Protein AF-A0A920BIW2-F1 (afdb_monomer)

Foldseek 3Di:
DDDDDAQEEEQDELPQAALVSLVVVLVVLAPAADDPNRAAEHAHQAPVSVVVCVVVVSQVSCVVNPHHYDYHDRQCVVPPDVNDDDDD

Structure (mmCIF, N/CA/C/O backbone):
data_AF-A0A920BIW2-F1
#
_entry.id   AF-A0A920BIW2-F1
#
loop_
_atom_site.group_PDB
_atom_site.id
_atom_site.type_symbol
_atom_site.label_atom_id
_atom_site.label_alt_id
_atom_site.label_comp_id
_atom_site.label_asym_id
_atom_site.label_entity_id
_atom_site.label_seq_id
_atom_site.pdbx_PDB_ins_code
_atom_site.Cartn_x
_atom_site.Cartn_y
_atom_site.Cartn_z
_atom_site.occupancy
_atom_site.B_iso_or_equiv
_atom_site.auth_seq_id
_atom_site.auth_comp_id
_atom_site.auth_asym_id
_atom_site.auth_atom_id
_atom_site.pdbx_PDB_model_num
ATOM 1 N N . MET A 1 1 ? -25.707 -5.626 0.909 1.00 64.12 1 MET A N 1
ATOM 2 C CA . MET A 1 1 ? -24.327 -5.873 1.384 1.00 64.12 1 MET A CA 1
ATOM 3 C C . MET A 1 1 ? -24.376 -6.946 2.455 1.00 64.12 1 MET A C 1
ATOM 5 O O . MET A 1 1 ? -25.305 -6.925 3.250 1.00 64.12 1 MET A O 1
ATOM 9 N N . ARG A 1 2 ? -23.446 -7.906 2.443 1.00 76.25 2 ARG A N 1
ATOM 10 C CA . ARG A 1 2 ? -23.300 -8.866 3.546 1.00 76.25 2 ARG A CA 1
ATOM 11 C C . ARG A 1 2 ? -22.379 -8.248 4.594 1.00 76.25 2 ARG A C 1
ATOM 13 O O . ARG A 1 2 ? -21.355 -7.684 4.220 1.00 76.25 2 ARG A O 1
ATOM 20 N N . SER A 1 3 ? -22.739 -8.359 5.867 1.00 85.88 3 SER A N 1
ATOM 21 C CA . SER A 1 3 ? -21.884 -7.935 6.977 1.00 85.88 3 SER A CA 1
ATOM 22 C C . SER A 1 3 ? -20.863 -9.034 7.256 1.00 85.88 3 SER A C 1
ATOM 24 O O . SER A 1 3 ? -21.184 -10.024 7.907 1.00 85.88 3 SER A O 1
ATOM 26 N N . ILE A 1 4 ? -19.662 -8.885 6.703 1.00 88.06 4 ILE A N 1
ATOM 27 C CA . ILE A 1 4 ? -18.519 -9.770 6.949 1.00 88.06 4 ILE A CA 1
ATOM 28 C C . ILE A 1 4 ? -17.445 -8.912 7.612 1.00 88.06 4 ILE A C 1
ATOM 30 O O . ILE A 1 4 ? -17.089 -7.862 7.074 1.00 88.06 4 ILE A O 1
ATOM 34 N N . SER A 1 5 ? -16.967 -9.325 8.785 1.00 89.50 5 SER A N 1
ATOM 35 C CA . SER A 1 5 ? -15.847 -8.661 9.451 1.00 89.50 5 SER A CA 1
ATOM 36 C C . SER A 1 5 ? -14.562 -8.879 8.656 1.00 89.50 5 SER A C 1
ATOM 38 O O . SER A 1 5 ? -14.326 -9.963 8.125 1.00 89.50 5 SER A O 1
ATOM 40 N N . VAL A 1 6 ? -13.739 -7.836 8.565 1.00 91.00 6 VAL A N 1
ATOM 41 C CA . VAL A 1 6 ? -12.442 -7.883 7.887 1.00 91.00 6 VAL A CA 1
ATOM 42 C C . VAL A 1 6 ? -11.364 -7.619 8.921 1.00 91.00 6 VAL A C 1
ATOM 44 O O . VAL A 1 6 ? -11.314 -6.534 9.488 1.00 91.00 6 VAL A O 1
ATOM 47 N N . ASP A 1 7 ? -10.495 -8.599 9.142 1.00 93.06 7 ASP A N 1
ATOM 48 C CA . ASP A 1 7 ? -9.403 -8.500 10.118 1.00 93.06 7 ASP A CA 1
ATOM 49 C C . ASP A 1 7 ? -8.065 -8.142 9.467 1.00 93.06 7 ASP A C 1
ATOM 51 O O . ASP A 1 7 ? -7.143 -7.650 10.121 1.00 93.06 7 ASP A O 1
ATOM 55 N N . THR A 1 8 ? -7.917 -8.421 8.171 1.00 93.44 8 THR A N 1
ATOM 56 C CA . THR A 1 8 ? -6.690 -8.158 7.417 1.00 93.44 8 THR A CA 1
ATOM 57 C C . THR A 1 8 ? -7.007 -7.747 5.985 1.00 93.44 8 THR A C 1
ATOM 59 O O . THR A 1 8 ? -7.815 -8.386 5.315 1.00 93.44 8 THR A O 1
ATOM 62 N N . VAL A 1 9 ? -6.336 -6.700 5.509 1.00 93.12 9 VAL A N 1
ATOM 63 C CA . VAL A 1 9 ? -6.382 -6.228 4.122 1.00 93.12 9 VAL A CA 1
ATOM 64 C C . VAL A 1 9 ? -4.977 -6.293 3.536 1.00 93.12 9 VAL A C 1
ATOM 66 O O . VAL A 1 9 ? -4.028 -5.748 4.092 1.00 93.12 9 VAL A O 1
ATOM 69 N N . PHE A 1 10 ? -4.849 -6.951 2.392 1.00 92.75 10 PHE A N 1
ATOM 70 C CA . PHE A 1 10 ? -3.605 -7.050 1.643 1.00 92.75 10 PHE A CA 1
ATOM 71 C C . PHE A 1 10 ? -3.832 -6.480 0.243 1.00 92.75 10 PHE A C 1
ATOM 73 O O . PHE A 1 10 ? -4.645 -7.011 -0.513 1.00 92.75 10 PHE A O 1
ATOM 80 N N . ILE A 1 11 ? -3.134 -5.393 -0.086 1.00 92.12 11 ILE A N 1
ATOM 81 C CA . ILE A 1 11 ? -3.146 -4.762 -1.407 1.00 92.12 11 ILE A CA 1
ATOM 82 C C . ILE A 1 11 ? -1.769 -4.963 -2.016 1.00 92.12 11 ILE A C 1
ATOM 84 O O . ILE A 1 11 ? -0.833 -4.209 -1.764 1.00 92.12 11 ILE A O 1
ATOM 88 N N . GLY A 1 12 ? -1.626 -6.006 -2.815 1.00 82.69 12 GLY A N 1
ATOM 89 C CA . GLY A 1 12 ? -0.435 -6.158 -3.623 1.00 82.69 12 GLY A CA 1
ATOM 90 C C . GLY A 1 12 ? -0.160 -7.578 -4.063 1.00 82.69 12 GLY A C 1
ATOM 91 O O . GLY A 1 12 ? -0.957 -8.471 -3.794 1.00 82.69 12 GLY A O 1
ATOM 92 N N . SER A 1 13 ? 0.965 -7.749 -4.765 1.00 72.94 13 SER A N 1
ATOM 93 C CA . SER A 1 13 ? 1.472 -8.946 -5.474 1.00 72.94 13 SER A CA 1
ATOM 94 C C . SER A 1 13 ? 1.592 -8.723 -6.977 1.00 72.94 13 SER A C 1
ATOM 96 O O . SER A 1 13 ? 0.979 -7.814 -7.534 1.00 72.94 13 SER A O 1
ATOM 98 N N . CYS A 1 14 ? 2.319 -9.613 -7.655 1.00 78.31 14 CYS A N 1
ATOM 99 C CA . CYS A 1 14 ? 2.505 -9.623 -9.108 1.00 78.31 14 CYS A CA 1
ATOM 100 C C . CYS A 1 14 ? 1.208 -9.541 -9.945 1.00 78.31 14 CYS A C 1
ATOM 102 O O . CYS A 1 14 ? 1.291 -9.249 -11.136 1.00 78.31 14 CYS A O 1
ATOM 104 N N . THR A 1 15 ? 0.027 -9.745 -9.349 1.00 79.19 15 THR A N 1
ATOM 105 C CA . THR A 1 15 ? -1.265 -9.671 -10.049 1.00 79.19 15 THR A CA 1
ATOM 106 C C . THR A 1 15 ? -1.917 -8.282 -9.995 1.00 79.19 15 THR A C 1
ATOM 108 O O . THR A 1 15 ? -2.470 -7.848 -11.003 1.00 79.19 15 THR A O 1
ATOM 111 N N . ASN A 1 16 ? -1.844 -7.569 -8.860 1.00 8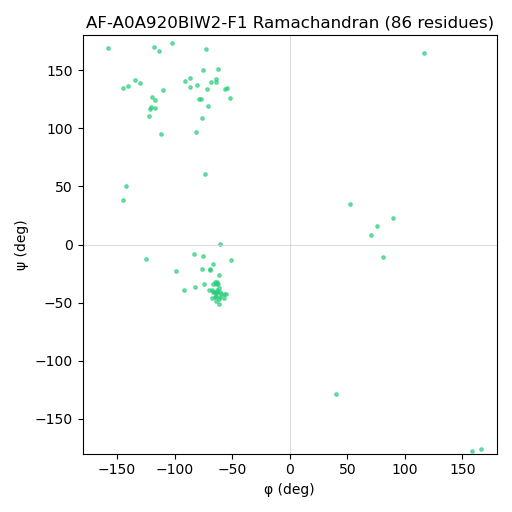0.88 16 ASN A N 1
ATOM 112 C CA . ASN A 1 16 ? -2.654 -6.363 -8.584 1.00 80.88 16 ASN A CA 1
ATOM 113 C C . ASN A 1 16 ? -1.875 -5.281 -7.812 1.00 80.88 16 ASN A C 1
ATOM 115 O O . ASN A 1 16 ? -2.306 -4.802 -6.764 1.00 80.88 16 ASN A O 1
ATOM 119 N N . SER A 1 17 ? -0.681 -4.945 -8.292 1.00 88.50 17 SER A N 1
ATOM 120 C CA . SER A 1 17 ? 0.159 -3.872 -7.734 1.00 88.50 17 SER A CA 1
ATOM 121 C C . SER A 1 17 ? 0.945 -3.134 -8.809 1.00 88.50 17 SER A C 1
ATOM 123 O O . SER A 1 17 ? 2.115 -2.781 -8.629 1.00 88.50 17 SER A O 1
ATOM 125 N N . ARG A 1 18 ? 0.307 -2.932 -9.961 1.00 95.25 18 ARG A N 1
ATOM 126 C CA . ARG A 1 18 ? 0.773 -1.981 -10.968 1.00 95.25 18 ARG A CA 1
ATOM 127 C C . ARG A 1 18 ? 0.501 -0.569 -10.462 1.00 95.25 18 ARG A C 1
ATOM 129 O O . ARG A 1 18 ? -0.225 -0.375 -9.485 1.00 95.25 18 ARG A O 1
ATOM 136 N N . ILE A 1 19 ? 1.074 0.431 -11.120 1.00 96.69 19 ILE A N 1
ATOM 137 C CA . ILE A 1 19 ? 0.910 1.812 -10.661 1.00 96.69 19 ILE A CA 1
ATOM 138 C C . ILE A 1 19 ? -0.567 2.244 -10.670 1.00 96.69 19 ILE A C 1
ATOM 140 O O . ILE A 1 19 ? -1.023 2.906 -9.743 1.00 96.69 19 ILE A O 1
ATOM 144 N N . GLU A 1 20 ? -1.351 1.808 -11.658 1.00 96.56 20 GLU A N 1
ATOM 145 C CA . GLU A 1 20 ? -2.788 2.071 -11.748 1.00 96.56 20 GLU A CA 1
ATOM 146 C C . GLU A 1 20 ? -3.599 1.439 -10.607 1.00 96.56 20 GLU A C 1
ATOM 148 O O . GLU A 1 20 ? -4.560 2.052 -10.129 1.00 96.56 20 GLU A O 1
ATOM 153 N N . ASP A 1 21 ? -3.187 0.263 -10.123 1.00 96.62 21 ASP A N 1
ATOM 154 C CA . ASP A 1 21 ? -3.820 -0.401 -8.981 1.00 96.62 21 ASP A CA 1
ATOM 155 C C . ASP A 1 21 ? -3.577 0.417 -7.706 1.00 96.62 21 ASP A C 1
ATOM 157 O O . ASP A 1 21 ? -4.508 0.701 -6.949 1.00 96.62 21 ASP A O 1
ATOM 161 N N . LEU A 1 22 ? -2.328 0.855 -7.499 1.00 97.00 22 LEU A N 1
ATOM 162 C CA . LEU A 1 22 ? -1.937 1.647 -6.333 1.00 97.00 22 LEU A CA 1
ATOM 163 C C . LEU A 1 22 ? -2.603 3.023 -6.325 1.00 97.00 22 LEU A C 1
ATOM 165 O O . LEU A 1 22 ? -3.095 3.441 -5.283 1.00 97.00 22 LEU A O 1
ATOM 169 N N . ARG A 1 23 ? -2.701 3.700 -7.475 1.00 97.94 23 ARG A N 1
ATOM 170 C CA . ARG A 1 23 ? -3.449 4.964 -7.598 1.00 97.94 23 ARG A CA 1
ATOM 171 C C . ARG A 1 23 ? -4.922 4.786 -7.248 1.00 97.94 23 ARG A C 1
ATOM 173 O O . ARG A 1 23 ? -5.483 5.589 -6.509 1.00 97.94 23 ARG A O 1
ATOM 180 N N . SER A 1 24 ? -5.540 3.720 -7.755 1.00 97.44 24 SER A N 1
ATOM 181 C CA . SER A 1 24 ? -6.953 3.431 -7.493 1.00 97.44 24 SER A CA 1
ATOM 182 C C . SER A 1 24 ? -7.201 3.149 -6.011 1.00 97.44 24 SER A C 1
ATOM 184 O O . SER A 1 24 ? -8.163 3.654 -5.437 1.00 97.44 24 SER A O 1
ATOM 186 N N . ALA A 1 25 ? -6.314 2.386 -5.369 1.00 96.69 25 ALA A N 1
ATOM 187 C CA . ALA A 1 25 ? -6.377 2.137 -3.933 1.00 96.69 25 ALA A CA 1
ATOM 188 C C . ALA A 1 25 ? -6.113 3.410 -3.107 1.00 96.69 25 ALA A C 1
ATOM 190 O O . ALA A 1 25 ? -6.832 3.660 -2.139 1.00 96.69 25 ALA A O 1
ATOM 191 N N . ALA A 1 26 ? -5.147 4.240 -3.509 1.00 97.62 26 ALA A N 1
ATOM 192 C CA . ALA A 1 26 ? -4.831 5.501 -2.841 1.00 97.62 26 ALA A CA 1
ATOM 193 C C . ALA A 1 26 ? -6.010 6.482 -2.894 1.00 97.62 26 ALA A C 1
ATOM 195 O O . ALA A 1 26 ? -6.351 7.062 -1.872 1.00 97.62 26 ALA A O 1
ATOM 196 N N . ALA A 1 27 ? -6.712 6.582 -4.028 1.00 98.06 27 ALA A N 1
ATOM 197 C CA . ALA A 1 27 ? -7.910 7.418 -4.160 1.00 98.06 27 ALA A CA 1
ATOM 198 C C . ALA A 1 27 ? -9.055 7.002 -3.213 1.00 98.06 27 ALA A C 1
ATOM 200 O O . ALA A 1 27 ? -9.904 7.815 -2.854 1.00 98.06 27 ALA A O 1
ATOM 201 N N . VAL A 1 28 ? -9.103 5.728 -2.806 1.00 96.94 28 VAL A N 1
ATOM 202 C CA . VAL A 1 28 ? -10.057 5.253 -1.792 1.00 96.94 28 VAL A CA 1
ATOM 203 C C . VAL A 1 28 ? -9.548 5.530 -0.379 1.00 96.94 28 VAL A C 1
ATOM 205 O O . VAL A 1 28 ? -10.359 5.807 0.505 1.00 96.94 28 VAL A O 1
ATOM 208 N N . ALA A 1 29 ? -8.239 5.414 -0.158 1.00 97.12 29 ALA A N 1
ATOM 209 C CA . ALA A 1 29 ? -7.610 5.612 1.143 1.00 97.12 29 ALA A CA 1
ATOM 210 C C . ALA A 1 29 ? -7.535 7.094 1.543 1.00 97.12 29 ALA A C 1
ATOM 212 O O . ALA A 1 29 ? -7.703 7.405 2.717 1.00 97.12 29 ALA A O 1
ATOM 213 N N . GLU A 1 30 ? -7.351 8.003 0.584 1.00 97.44 30 GLU A N 1
ATOM 214 C CA . GLU A 1 30 ? -7.182 9.436 0.820 1.00 97.44 30 GLU A CA 1
ATOM 215 C C . GLU A 1 30 ? -8.304 10.024 1.693 1.00 97.44 30 GLU A C 1
ATOM 217 O O . GLU A 1 30 ? -9.500 9.864 1.430 1.00 97.44 30 GLU A O 1
ATOM 222 N N . GLY A 1 31 ? -7.902 10.687 2.782 1.00 96.38 31 GLY A N 1
ATOM 223 C CA . GLY A 1 31 ? -8.817 11.265 3.769 1.00 96.38 31 GLY A CA 1
ATOM 224 C C . GLY A 1 31 ? -9.567 10.243 4.634 1.00 96.38 31 GLY A C 1
ATOM 225 O O . GLY A 1 31 ? -10.467 10.630 5.382 1.00 96.38 31 GLY A O 1
ATOM 226 N N . ARG A 1 32 ? -9.232 8.950 4.551 1.00 97.19 32 ARG A N 1
ATOM 227 C CA . ARG A 1 32 ? -9.800 7.880 5.380 1.00 97.19 32 ARG A CA 1
ATOM 228 C C . ARG A 1 32 ? -8.739 7.286 6.295 1.00 97.19 32 ARG A C 1
ATOM 230 O 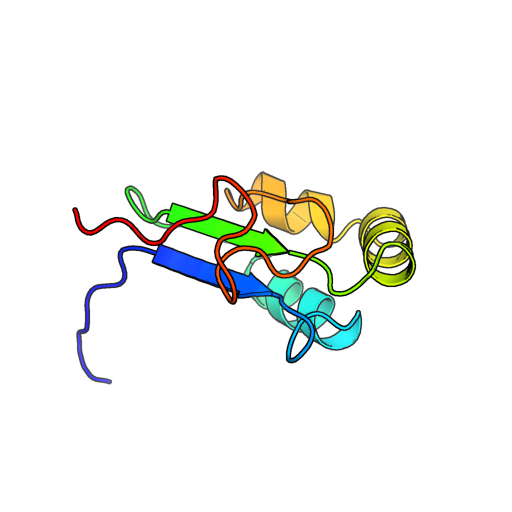O . ARG A 1 32 ? -7.545 7.488 6.127 1.00 97.19 32 ARG A O 1
ATOM 237 N N . THR A 1 33 ? -9.194 6.521 7.278 1.00 97.31 33 THR A N 1
ATOM 238 C CA . THR A 1 33 ? -8.312 5.843 8.228 1.00 97.31 33 THR A CA 1
ATOM 239 C C . THR A 1 33 ? -8.700 4.380 8.323 1.00 97.31 33 THR A C 1
ATOM 241 O O . THR A 1 33 ? -9.886 4.036 8.342 1.00 97.31 33 THR A O 1
ATOM 244 N N . VAL A 1 34 ? -7.692 3.515 8.377 1.00 96.56 34 VAL A N 1
ATOM 245 C CA . VAL A 1 34 ? -7.854 2.087 8.633 1.00 96.56 34 VAL A CA 1
ATOM 246 C C . VAL A 1 34 ? -8.597 1.885 9.954 1.00 96.56 34 VAL A C 1
ATOM 248 O O . VAL A 1 34 ? -8.307 2.521 10.967 1.00 96.56 34 VAL A O 1
ATOM 251 N N . ALA A 1 35 ? -9.589 0.996 9.936 1.00 95.62 35 ALA A N 1
ATOM 252 C CA . ALA A 1 35 ? -10.373 0.687 11.122 1.00 95.62 35 ALA A CA 1
ATOM 253 C C . ALA A 1 35 ? -9.496 0.048 12.211 1.00 95.62 35 ALA A C 1
ATOM 255 O O . ALA A 1 35 ? -8.615 -0.765 11.926 1.00 95.62 35 ALA A O 1
ATOM 256 N N . SER A 1 36 ? -9.769 0.391 13.472 1.00 93.50 36 SER A N 1
ATOM 257 C CA . SER A 1 36 ? -9.016 -0.141 14.609 1.00 93.50 36 SER A CA 1
ATOM 258 C C . SER A 1 36 ? -9.012 -1.669 14.609 1.00 93.50 36 SER A C 1
ATOM 260 O O . SER A 1 36 ? -10.038 -2.316 14.400 1.00 93.50 36 SER A O 1
ATOM 262 N N . GLY A 1 37 ? -7.834 -2.242 14.837 1.00 91.44 37 GLY A N 1
ATOM 263 C CA . GLY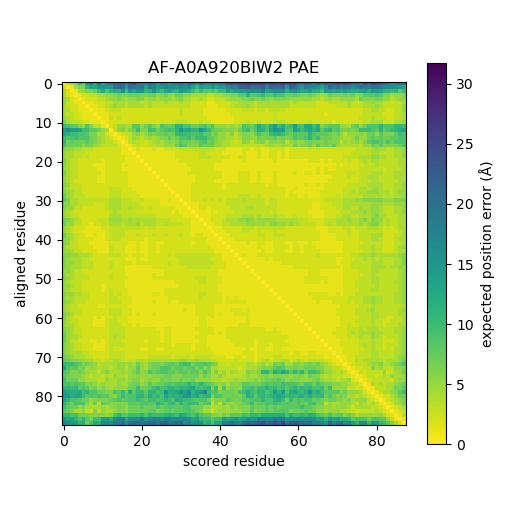 A 1 37 ? -7.632 -3.681 14.831 1.00 91.44 37 GLY A CA 1
ATOM 264 C C . GLY A 1 37 ? -7.470 -4.291 13.439 1.00 91.44 37 GLY A C 1
ATOM 265 O O . GLY A 1 37 ? -7.040 -5.435 13.374 1.00 91.44 37 GLY A O 1
ATOM 266 N N . VAL A 1 38 ? -7.713 -3.598 12.331 1.00 94.44 38 VAL A N 1
ATOM 267 C CA . VAL A 1 38 ? -7.473 -4.186 11.005 1.00 94.44 38 VAL A CA 1
ATOM 268 C C . VAL A 1 38 ? -5.983 -4.129 10.680 1.00 94.44 38 VAL A C 1
ATOM 270 O O . VAL A 1 38 ? -5.375 -3.064 10.718 1.00 94.44 38 VAL A O 1
ATOM 273 N N . ARG A 1 39 ? -5.382 -5.278 10.357 1.00 93.50 39 ARG A N 1
ATOM 274 C CA . ARG A 1 39 ? -4.012 -5.321 9.829 1.00 93.50 39 ARG A CA 1
ATOM 275 C C . ARG A 1 39 ? -4.030 -4.996 8.342 1.00 93.50 39 ARG A C 1
ATOM 277 O O . ARG A 1 39 ? -4.855 -5.528 7.605 1.00 93.50 39 ARG A O 1
ATOM 284 N N . THR A 1 40 ? -3.096 -4.189 7.875 1.00 94.38 40 THR A N 1
ATOM 285 C CA . THR A 1 40 ? -3.080 -3.713 6.492 1.00 94.38 40 THR A CA 1
ATOM 286 C C . THR A 1 40 ? -1.688 -3.827 5.907 1.00 94.38 40 THR A C 1
ATOM 288 O O . THR A 1 40 ? -0.710 -3.604 6.599 1.00 94.38 40 THR A O 1
ATOM 291 N N . LEU A 1 41 ? -1.576 -4.200 4.637 1.00 94.00 41 LEU A N 1
ATOM 292 C CA . LEU A 1 41 ? -0.298 -4.201 3.933 1.00 94.00 41 LEU A CA 1
ATOM 293 C C . LEU A 1 41 ? -0.504 -3.716 2.502 1.00 94.00 41 LEU A C 1
ATOM 295 O O . LEU A 1 41 ? -1.430 -4.177 1.829 1.00 94.00 41 LEU A O 1
ATOM 299 N N . VAL A 1 42 ? 0.396 -2.858 2.027 1.00 95.44 42 VAL A N 1
ATOM 300 C CA . VAL A 1 42 ? 0.479 -2.441 0.626 1.00 95.44 42 VAL A CA 1
ATOM 301 C C . VAL A 1 42 ? 1.850 -2.821 0.073 1.00 95.44 42 VAL A C 1
ATOM 303 O O . VAL A 1 42 ? 2.879 -2.373 0.579 1.00 95.44 42 VAL A O 1
ATOM 306 N N . VAL A 1 43 ? 1.866 -3.680 -0.947 1.00 94.56 43 VAL A N 1
ATOM 307 C CA . VAL A 1 43 ? 3.085 -4.259 -1.533 1.00 94.56 43 VAL A CA 1
ATOM 308 C C . VAL A 1 43 ? 3.148 -3.935 -3.027 1.00 94.56 43 VAL A C 1
ATOM 310 O O . VAL A 1 43 ? 2.375 -4.506 -3.802 1.00 94.56 43 VAL A O 1
ATOM 313 N N . PRO A 1 44 ? 4.079 -3.069 -3.462 1.00 94.94 4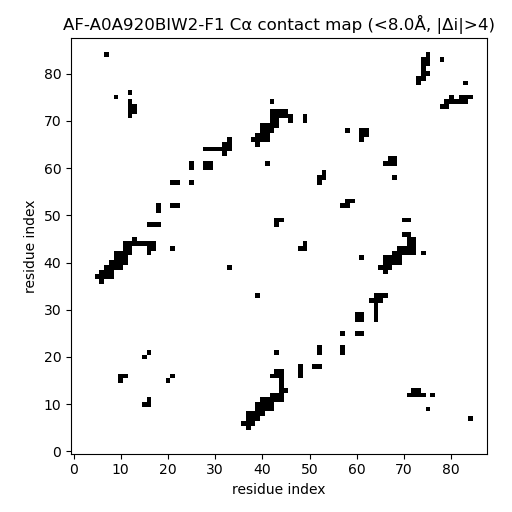4 PRO A N 1
ATOM 314 C CA . PRO A 1 44 ? 4.291 -2.786 -4.879 1.00 94.94 44 PRO A CA 1
ATOM 315 C C . PRO A 1 44 ? 4.734 -4.024 -5.666 1.00 94.94 44 PRO A C 1
ATOM 317 O O . PRO A 1 44 ? 5.422 -4.901 -5.140 1.00 94.94 44 PRO A O 1
ATOM 320 N N . GLY A 1 45 ? 4.397 -4.083 -6.955 1.00 93.44 45 GLY A N 1
ATOM 321 C CA . GLY A 1 45 ? 4.670 -5.267 -7.782 1.00 93.44 45 GLY A CA 1
ATOM 322 C C . GLY A 1 45 ? 6.121 -5.403 -8.217 1.00 93.44 45 GLY A C 1
ATOM 323 O O . GLY A 1 45 ? 6.573 -6.492 -8.565 1.00 93.44 45 GLY A O 1
ATOM 324 N N . SER A 1 46 ? 6.859 -4.2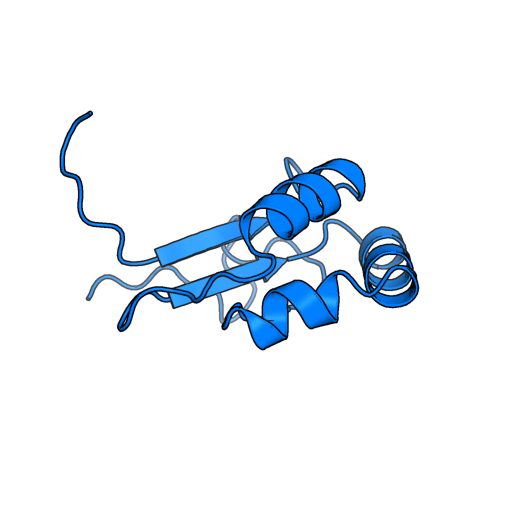96 -8.196 1.00 93.94 46 SER A N 1
ATOM 325 C CA . SER A 1 46 ? 8.276 -4.229 -8.534 1.00 93.94 46 SER A CA 1
ATOM 326 C C . SER A 1 46 ? 8.917 -2.994 -7.900 1.00 93.94 46 SER A C 1
ATOM 328 O O . SER A 1 46 ? 8.220 -2.096 -7.422 1.00 93.94 46 SER A O 1
ATOM 330 N N . ARG A 1 47 ? 10.254 -2.924 -7.929 1.00 94.75 47 ARG A N 1
ATOM 331 C CA . ARG A 1 47 ? 10.990 -1.715 -7.518 1.00 94.75 47 ARG A CA 1
ATOM 332 C C . ARG A 1 47 ? 10.619 -0.498 -8.359 1.00 94.75 47 ARG A C 1
ATOM 334 O O . ARG A 1 47 ? 10.351 0.546 -7.791 1.00 94.75 47 ARG A O 1
ATOM 341 N N . ALA A 1 48 ? 10.490 -0.665 -9.675 1.00 96.50 48 ALA A N 1
ATOM 342 C CA . ALA A 1 48 ? 10.103 0.426 -10.567 1.00 96.50 48 ALA A CA 1
ATOM 343 C C . ALA A 1 48 ? 8.720 1.004 -10.218 1.00 96.50 48 ALA A C 1
ATOM 345 O O . ALA A 1 48 ? 8.545 2.217 -10.198 1.00 96.50 48 ALA A O 1
ATOM 346 N N . VAL A 1 49 ? 7.743 0.147 -9.887 1.00 96.31 49 VAL A N 1
ATOM 347 C CA . VAL A 1 49 ? 6.419 0.623 -9.453 1.00 96.31 49 VAL A CA 1
ATOM 348 C C . VAL A 1 49 ? 6.496 1.320 -8.097 1.00 96.31 49 VAL A C 1
ATOM 350 O O . VAL A 1 49 ? 5.827 2.329 -7.907 1.00 96.31 49 VAL A O 1
ATOM 353 N N . LYS A 1 50 ? 7.302 0.809 -7.160 1.00 96.38 50 LYS A N 1
ATOM 354 C CA . LYS A 1 50 ? 7.500 1.445 -5.851 1.00 96.38 50 LYS A CA 1
ATOM 355 C C . LYS A 1 50 ? 8.102 2.840 -5.989 1.00 96.38 50 LYS A C 1
ATOM 357 O O . LYS A 1 50 ? 7.525 3.785 -5.472 1.00 96.38 50 LYS A O 1
ATOM 362 N N . GLU A 1 51 ? 9.199 2.965 -6.730 1.00 98.19 51 GLU A N 1
ATOM 363 C CA . GLU A 1 51 ? 9.864 4.246 -6.991 1.00 98.19 51 GLU A CA 1
ATOM 364 C C . GLU A 1 51 ? 8.902 5.244 -7.640 1.00 98.19 51 GLU A C 1
ATOM 366 O O . GLU A 1 51 ? 8.835 6.403 -7.237 1.00 98.19 51 GLU A O 1
ATOM 371 N N . GLN A 1 52 ? 8.100 4.784 -8.604 1.00 98.50 52 GLN A N 1
ATOM 372 C CA . GLN A 1 52 ? 7.080 5.615 -9.227 1.00 98.50 52 GLN A CA 1
ATOM 373 C C . GLN A 1 52 ? 5.975 6.023 -8.237 1.00 98.50 52 GLN A C 1
ATOM 375 O O . GLN A 1 52 ? 5.590 7.188 -8.199 1.00 98.50 52 GLN A O 1
ATOM 380 N N . ALA A 1 53 ? 5.473 5.092 -7.426 1.00 97.94 53 ALA A N 1
ATOM 381 C CA . ALA A 1 53 ? 4.441 5.367 -6.430 1.00 97.94 53 ALA A CA 1
ATOM 382 C C . ALA A 1 53 ? 4.921 6.362 -5.361 1.00 97.94 53 ALA A C 1
ATOM 384 O O . ALA A 1 53 ? 4.162 7.244 -4.969 1.00 97.94 53 ALA A O 1
ATOM 385 N N . GLU A 1 54 ? 6.179 6.253 -4.933 1.00 98.50 54 GLU A N 1
ATOM 386 C CA . GLU A 1 54 ? 6.820 7.171 -3.984 1.00 98.50 54 GLU A CA 1
ATOM 387 C C . GLU A 1 54 ? 7.070 8.551 -4.617 1.00 98.50 54 GLU A C 1
ATOM 389 O O . GLU A 1 54 ? 6.826 9.580 -3.986 1.00 98.50 54 GLU A O 1
ATOM 394 N N . ALA A 1 55 ? 7.468 8.603 -5.894 1.00 98.62 55 ALA A N 1
ATOM 395 C CA . ALA A 1 55 ? 7.591 9.859 -6.639 1.00 98.62 55 ALA A CA 1
ATOM 396 C C . ALA A 1 55 ? 6.241 10.582 -6.811 1.00 98.62 55 ALA A C 1
ATOM 398 O O . ALA A 1 55 ? 6.192 11.812 -6.815 1.00 98.62 55 ALA A O 1
ATOM 399 N N . GLU A 1 56 ? 5.147 9.825 -6.923 1.00 98.50 56 GLU A N 1
ATOM 400 C CA . GLU A 1 56 ? 3.773 10.340 -6.971 1.00 98.50 56 GLU A CA 1
ATOM 401 C C . GLU A 1 56 ? 3.180 10.626 -5.578 1.00 98.50 56 GLU A C 1
ATOM 403 O O . GLU A 1 56 ? 2.108 11.220 -5.483 1.00 98.50 56 GLU A O 1
ATOM 408 N N . GLY A 1 57 ? 3.868 10.242 -4.495 1.00 98.44 57 GLY A N 1
ATOM 409 C CA . GLY A 1 57 ? 3.425 10.443 -3.111 1.00 98.44 57 GLY A CA 1
ATOM 410 C C . GLY A 1 57 ? 2.317 9.494 -2.643 1.00 98.44 57 GLY A C 1
ATOM 411 O O . GLY A 1 57 ? 1.670 9.764 -1.631 1.00 98.44 57 GLY A O 1
ATOM 412 N N . LEU A 1 58 ? 2.078 8.391 -3.357 1.00 98.44 58 LEU A N 1
ATOM 413 C CA . LEU A 1 58 ? 1.043 7.412 -3.005 1.00 98.44 58 LEU A CA 1
ATOM 414 C C . LEU A 1 58 ? 1.369 6.689 -1.692 1.00 98.44 58 LEU A C 1
ATOM 416 O O . LEU A 1 58 ? 0.468 6.369 -0.920 1.00 98.44 58 LEU A O 1
ATOM 420 N N . ASP A 1 59 ? 2.655 6.459 -1.425 1.00 98.19 59 ASP A N 1
ATOM 421 C CA . ASP A 1 59 ? 3.157 5.892 -0.171 1.00 98.19 59 ASP A CA 1
ATOM 422 C C . ASP A 1 59 ? 2.696 6.711 1.042 1.00 98.19 59 ASP A C 1
ATOM 424 O O . ASP A 1 59 ? 2.228 6.144 2.030 1.00 98.19 59 ASP A O 1
ATOM 428 N N . LYS A 1 60 ? 2.742 8.044 0.939 1.00 98.50 60 LYS A N 1
ATOM 429 C CA . LYS A 1 60 ? 2.316 8.958 2.004 1.00 98.50 60 LYS A CA 1
ATOM 430 C C . LYS A 1 60 ? 0.828 8.829 2.281 1.00 98.50 60 LYS A C 1
ATOM 432 O O . LYS A 1 60 ? 0.457 8.690 3.439 1.00 98.50 60 LYS A O 1
ATOM 437 N N . ILE A 1 61 ? 0.000 8.773 1.235 1.00 98.50 61 ILE A N 1
ATOM 438 C CA . ILE A 1 61 ? -1.452 8.579 1.373 1.00 98.50 61 ILE A CA 1
ATOM 439 C C . ILE A 1 61 ? -1.743 7.282 2.137 1.00 98.50 61 ILE A C 1
ATOM 441 O O . ILE A 1 61 ? -2.553 7.271 3.066 1.00 98.50 61 ILE A O 1
ATOM 445 N N . PHE A 1 62 ? -1.063 6.188 1.784 1.00 98.06 62 PHE A N 1
ATOM 446 C CA . PHE A 1 62 ? -1.220 4.909 2.476 1.00 98.06 62 PHE A CA 1
ATOM 447 C C . PHE A 1 62 ? -0.768 4.983 3.938 1.00 98.06 62 PHE A C 1
ATOM 449 O O . PHE A 1 62 ? -1.523 4.571 4.821 1.00 98.06 62 PHE A O 1
ATOM 456 N N . ILE A 1 63 ? 0.419 5.534 4.201 1.00 98.19 63 ILE A N 1
ATOM 457 C CA . ILE A 1 63 ? 0.978 5.662 5.554 1.00 98.19 63 ILE A CA 1
ATOM 458 C C . ILE A 1 63 ? 0.077 6.535 6.437 1.00 98.19 63 ILE A C 1
ATOM 460 O O . ILE A 1 63 ? -0.258 6.136 7.551 1.00 98.19 63 ILE A O 1
ATOM 464 N N . GLU A 1 64 ? -0.372 7.687 5.938 1.00 98.12 64 GLU A N 1
ATOM 465 C CA . GLU A 1 64 ? -1.278 8.601 6.649 1.00 98.12 64 GLU A CA 1
ATOM 466 C C . GLU A 1 64 ? -2.631 7.949 6.952 1.00 98.12 64 GLU A C 1
ATOM 468 O O . GLU A 1 64 ? -3.210 8.166 8.017 1.00 98.12 64 GLU A O 1
ATOM 473 N N . SER A 1 65 ? -3.103 7.085 6.052 1.00 97.69 65 SER A N 1
ATOM 474 C CA . SER A 1 65 ? -4.331 6.313 6.248 1.00 97.69 65 SER A CA 1
ATOM 475 C C . SER A 1 65 ? -4.160 5.144 7.230 1.00 97.69 65 SER A C 1
ATOM 477 O O . SER A 1 65 ? -5.156 4.534 7.623 1.00 97.69 65 SER A O 1
ATOM 479 N N . GLY A 1 66 ? -2.931 4.813 7.645 1.00 96.81 66 GLY A N 1
ATOM 480 C CA . GLY A 1 66 ? -2.622 3.710 8.562 1.00 96.81 66 GLY A CA 1
ATOM 481 C C . GLY A 1 66 ? -2.353 2.365 7.878 1.00 96.81 66 GLY A C 1
ATOM 482 O O . GLY A 1 66 ? -2.546 1.316 8.493 1.00 96.81 66 GLY A O 1
ATOM 483 N N . PHE A 1 67 ? -1.962 2.367 6.602 1.00 97.00 67 PHE A N 1
ATOM 484 C CA . PHE A 1 67 ? -1.497 1.168 5.902 1.00 97.00 67 PHE A CA 1
ATOM 485 C C . PHE A 1 67 ? 0.003 0.932 6.099 1.00 97.00 67 PHE A C 1
ATOM 487 O O . PHE A 1 67 ? 0.797 1.869 6.035 1.00 97.00 67 PHE A O 1
ATOM 494 N N . ASP A 1 68 ? 0.409 -0.337 6.219 1.00 95.25 68 ASP A N 1
ATOM 495 C CA . ASP A 1 68 ? 1.829 -0.693 6.182 1.00 95.25 68 ASP A CA 1
ATOM 496 C C . ASP A 1 68 ? 2.349 -0.653 4.733 1.00 95.25 68 ASP A C 1
ATOM 498 O O . ASP A 1 68 ? 2.035 -1.534 3.927 1.00 95.25 68 ASP A O 1
ATOM 502 N N . TRP A 1 69 ? 3.177 0.339 4.395 1.00 95.94 69 TRP A N 1
ATOM 503 C CA . TRP A 1 69 ? 3.899 0.397 3.116 1.00 95.94 69 TRP A CA 1
ATOM 504 C C . TRP A 1 69 ? 5.107 -0.549 3.131 1.00 95.94 69 TRP A C 1
ATOM 506 O O . TRP A 1 69 ? 5.948 -0.495 4.034 1.00 95.94 69 TRP A O 1
ATOM 516 N N . ARG A 1 70 ? 5.196 -1.460 2.158 1.00 93.94 70 ARG A N 1
ATOM 517 C CA . ARG A 1 70 ? 6.171 -2.565 2.164 1.00 93.94 70 ARG A CA 1
ATOM 518 C C . ARG A 1 70 ? 7.141 -2.511 0.986 1.00 93.94 70 ARG A C 1
ATOM 520 O O . ARG A 1 70 ? 6.976 -1.762 0.023 1.00 93.94 70 ARG A O 1
ATOM 527 N N . GLU A 1 71 ? 8.165 -3.355 1.069 1.00 92.25 71 GLU A N 1
ATOM 528 C CA . GLU A 1 71 ? 9.062 -3.622 -0.054 1.00 92.25 71 GLU A CA 1
ATOM 529 C C . GLU A 1 71 ? 8.398 -4.521 -1.106 1.00 92.25 71 GLU A C 1
ATOM 531 O O . GLU A 1 71 ? 7.581 -5.375 -0.745 1.00 92.25 71 GLU A O 1
ATOM 536 N N . PRO A 1 72 ? 8.761 -4.383 -2.395 1.00 91.12 72 PRO A N 1
ATOM 537 C CA . PRO A 1 72 ? 8.190 -5.197 -3.457 1.00 91.12 72 PRO A CA 1
ATOM 538 C C . PRO A 1 72 ? 8.536 -6.676 -3.273 1.00 91.12 72 PRO A C 1
ATOM 540 O O . PRO A 1 72 ? 9.673 -7.025 -2.949 1.00 91.12 72 PRO A O 1
ATOM 543 N N . GLY A 1 73 ? 7.580 -7.568 -3.533 1.00 84.06 73 GLY A N 1
ATOM 544 C CA . GLY A 1 73 ? 7.819 -9.009 -3.471 1.00 84.06 73 GLY A CA 1
ATOM 545 C C . GLY A 1 73 ? 6.549 -9.853 -3.474 1.00 84.06 73 GLY A C 1
ATOM 546 O O . GLY A 1 73 ? 5.436 -9.343 -3.567 1.00 84.06 73 GLY A O 1
ATOM 547 N N . CYS A 1 74 ? 6.715 -11.174 -3.342 1.00 82.75 74 CYS A N 1
ATOM 548 C CA . CYS A 1 74 ? 5.579 -12.101 -3.294 1.00 82.75 74 CYS A CA 1
ATOM 549 C C . CYS A 1 74 ? 4.755 -11.970 -1.998 1.00 82.75 74 CYS A C 1
ATOM 551 O O . CYS A 1 74 ? 3.588 -12.346 -1.999 1.00 82.75 74 CYS A O 1
ATOM 553 N N . SER A 1 75 ? 5.338 -11.430 -0.914 1.00 85.88 75 SER A N 1
ATOM 554 C CA . SER A 1 75 ? 4.671 -11.130 0.367 1.00 85.88 75 SER A CA 1
ATOM 555 C C . SER A 1 75 ? 3.685 -12.232 0.788 1.00 85.88 75 SER A C 1
ATOM 557 O O . SER A 1 75 ? 4.066 -13.400 0.770 1.00 85.88 75 SER A O 1
ATOM 559 N N . MET A 1 76 ? 2.437 -11.905 1.125 1.00 85.12 76 MET A N 1
ATOM 560 C CA . MET A 1 76 ? 1.432 -12.858 1.599 1.00 85.12 76 MET A CA 1
ATOM 561 C C . MET A 1 76 ? 0.985 -13.877 0.536 1.00 85.12 76 MET A C 1
ATOM 563 O O . MET A 1 76 ? 0.458 -14.922 0.907 1.00 85.12 76 MET A O 1
ATOM 567 N N . CYS A 1 77 ? 1.245 -13.652 -0.761 1.00 81.81 77 CYS A N 1
ATOM 568 C CA . CYS A 1 77 ? 0.940 -14.654 -1.793 1.00 81.81 77 CYS A CA 1
ATOM 569 C C . CYS A 1 77 ? 1.776 -15.929 -1.651 1.00 81.81 77 CYS A C 1
ATOM 571 O O . CYS A 1 77 ? 1.291 -17.004 -1.987 1.00 81.81 77 CYS A O 1
ATOM 573 N N . LEU A 1 78 ? 3.019 -15.820 -1.170 1.00 83.06 78 LEU A N 1
ATOM 574 C CA . LEU A 1 78 ? 3.922 -16.967 -0.983 1.00 83.06 78 LEU A CA 1
ATOM 575 C C . LEU A 1 78 ? 4.465 -17.080 0.452 1.00 83.06 78 LEU A C 1
ATOM 577 O O . LEU A 1 78 ? 5.062 -18.086 0.816 1.00 83.06 78 LEU A O 1
ATOM 581 N N . ALA A 1 79 ? 4.282 -16.044 1.268 1.00 82.00 79 ALA A N 1
ATOM 582 C CA . ALA A 1 79 ? 4.778 -15.922 2.635 1.00 82.00 79 ALA A CA 1
ATOM 583 C C . ALA A 1 79 ? 6.296 -16.170 2.797 1.00 82.00 79 ALA A C 1
ATOM 585 O O . ALA A 1 79 ? 6.740 -16.689 3.822 1.00 82.00 79 ALA A O 1
ATOM 586 N N . MET A 1 80 ? 7.103 -15.777 1.800 1.00 74.56 80 MET A N 1
ATOM 587 C CA . MET A 1 80 ? 8.578 -15.827 1.879 1.00 74.56 80 MET A CA 1
ATOM 588 C C . MET A 1 80 ? 9.159 -14.807 2.867 1.00 74.56 80 MET A C 1
ATOM 590 O O . MET A 1 80 ? 10.279 -14.966 3.345 1.00 74.56 80 MET A O 1
ATOM 594 N N . ASN A 1 81 ? 8.382 -13.771 3.173 1.00 76.31 81 ASN A N 1
ATOM 595 C CA . ASN A 1 81 ? 8.680 -12.755 4.173 1.00 76.31 81 ASN A CA 1
ATOM 596 C C . ASN A 1 81 ? 7.867 -13.050 5.452 1.00 76.31 81 ASN A C 1
ATOM 598 O O . ASN A 1 81 ? 6.961 -13.887 5.423 1.00 76.31 81 ASN A O 1
ATOM 602 N N . PRO A 1 82 ? 8.079 -12.318 6.562 1.00 79.06 82 PRO A N 1
ATOM 603 C CA . PRO A 1 82 ? 7.221 -12.399 7.754 1.00 79.06 82 PRO A CA 1
ATOM 604 C C . PRO A 1 82 ? 5.739 -12.029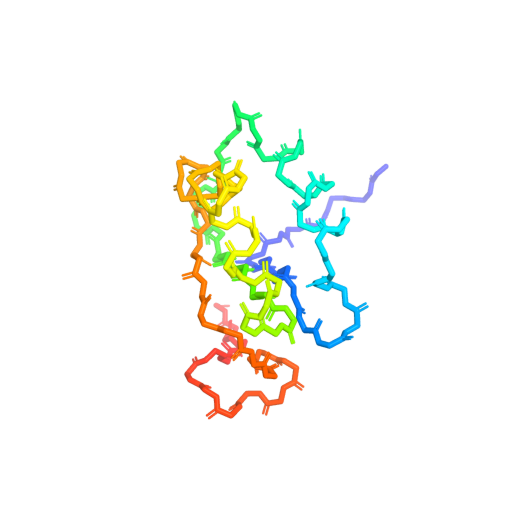 7.524 1.00 79.06 82 PRO A C 1
ATOM 606 O O . PRO A 1 82 ? 4.936 -12.069 8.454 1.00 79.06 82 PRO A O 1
ATOM 609 N N . ASP A 1 83 ? 5.353 -11.687 6.294 1.00 84.00 83 ASP A N 1
ATOM 610 C CA . ASP A 1 83 ? 4.001 -11.341 5.865 1.00 84.00 83 ASP A CA 1
ATOM 611 C C . ASP A 1 83 ? 3.091 -12.590 5.779 1.00 84.00 83 ASP A 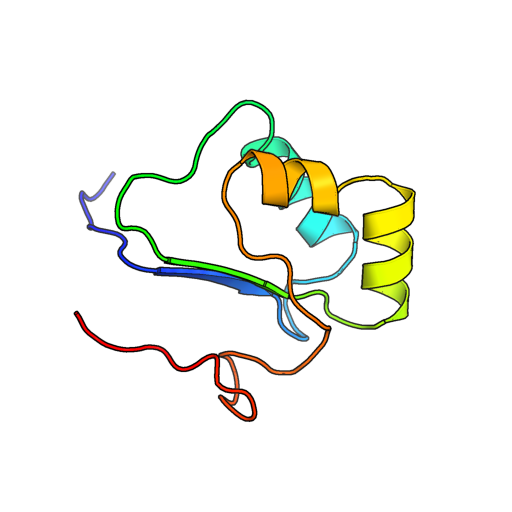C 1
ATOM 613 O O . ASP A 1 83 ? 2.578 -12.948 4.722 1.00 84.00 83 ASP A O 1
ATOM 617 N N . LYS A 1 84 ? 2.895 -13.286 6.903 1.00 83.69 84 LYS A N 1
ATOM 618 C CA . LYS A 1 84 ? 1.981 -14.434 7.020 1.00 83.69 84 LYS A CA 1
ATOM 619 C C . LYS A 1 84 ? 0.596 -13.972 7.445 1.00 83.69 84 LYS A C 1
ATOM 621 O O . LYS A 1 84 ? 0.487 -13.097 8.306 1.00 83.69 84 LYS A O 1
ATOM 626 N N . LEU A 1 85 ? -0.454 -14.567 6.881 1.00 86.06 85 LEU A N 1
ATOM 627 C CA . LEU A 1 85 ? -1.792 -14.424 7.445 1.00 86.06 85 LEU A CA 1
ATOM 628 C C . LEU A 1 85 ? -1.837 -15.213 8.754 1.00 86.06 85 LEU A C 1
ATOM 630 O O . LEU A 1 85 ? -1.606 -16.421 8.769 1.00 86.06 85 LEU A O 1
ATOM 634 N N . THR A 1 86 ? -2.102 -14.521 9.850 1.00 80.44 86 THR A N 1
ATOM 635 C CA . THR A 1 86 ? -2.317 -15.136 11.157 1.00 80.44 86 THR A CA 1
ATOM 636 C C . THR A 1 86 ? -3.781 -14.978 11.509 1.00 80.44 86 THR A C 1
ATOM 638 O O . THR A 1 86 ? -4.325 -13.881 11.382 1.00 80.44 86 THR A O 1
ATOM 641 N N . VAL A 1 87 ? -4.406 -16.060 11.955 1.00 69.69 87 VAL A N 1
ATOM 642 C CA . VAL A 1 87 ? -5.753 -15.995 12.517 1.00 69.69 87 VAL A CA 1
ATOM 643 C C . VAL A 1 87 ? -5.642 -15.321 13.884 1.00 69.69 87 VAL A C 1
ATOM 645 O O . VAL A 1 87 ? -4.713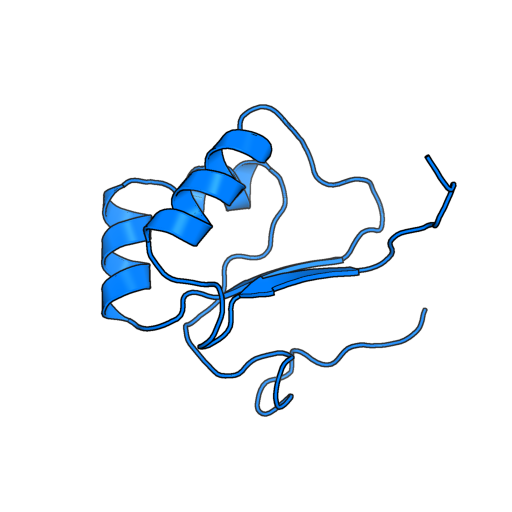 -15.629 14.636 1.00 69.69 87 VAL A O 1
ATOM 648 N N . ARG A 1 88 ? -6.525 -14.362 14.159 1.00 59.12 88 ARG A N 1
ATOM 649 C CA . ARG A 1 88 ? -6.715 -13.834 15.511 1.00 59.12 88 ARG A CA 1
ATOM 650 C C . ARG A 1 88 ? -7.670 -14.711 16.297 1.00 59.12 88 ARG A C 1
ATOM 652 O O . ARG A 1 88 ? -8.616 -15.232 15.670 1.00 59.12 88 ARG A O 1
#

Nearest PDB structures (foldseek):
  4kp2-assembly1_B-2  TM=9.790E-01  e=1.132E-06  Methanocaldococcus jannaschii DSM 2661
  4kp1-assembly1_A  TM=8.744E-01  e=5.780E-05  Methanocaldococcus jannaschii DSM 2661
  4nqy-assembly1_A  TM=8.284E-01  e=4.131E-04  Methanocaldococcus jannaschii DSM 2661
  1l5j-assembly2_B  TM=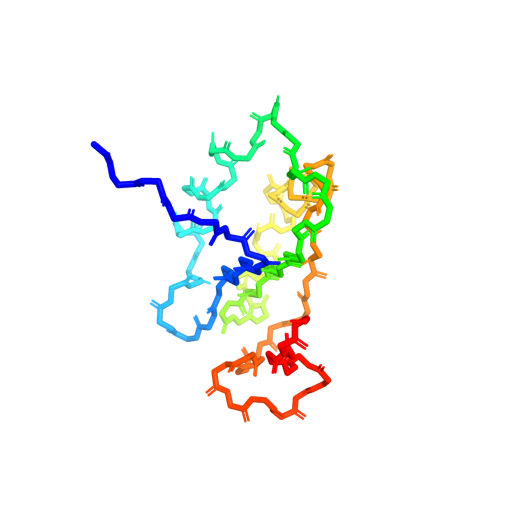8.017E-01  e=5.687E-03  Escherichia coli

Mean predicted aligned error: 4.02 Å

Solvent-accessible surface area (backbone atoms only — not comparable to full-atom values): 5159 Å² total; per-residue (Å²): 135,83,95,71,92,73,59,66,48,79,49,44,18,86,88,56,18,50,61,70,47,49,51,57,51,30,68,65,34,53,99,41,69,63,58,88,84,46,45,45,38,38,24,27,42,34,66,71,38,38,55,49,37,52,75,71,45,45,52,54,39,36,47,76,16,62,34,41,79,54,74,53,45,58,38,66,84,70,41,86,46,94,47,60,91,72,88,129

Radius of gyration: 12.79 Å; Cα contacts (8 Å, |Δi|>4): 134; chains: 1; bounding box: 35×28×27 Å

Sequence (88 aa):
MRSISVDTVFIGSCTNSRIEDLRSAAAVAEGRTVASGVRTLVVPGSRAVKEQAEAEGLDKIFIESGFDWREPGCSMCLAMNPDKLTVR

pLDDT: mean 91.11, std 8.47, range [59.12, 98.62]

Secondary structure (DSSP, 8-state):
-------EEEEESTTS-SHHHHHHHHHHHTT--PPTT-EEEEE-SSHHHHHHHHHTTHHHHHHHTT-EE--SS-HHHHT-SS------